Protein AF-A0A5S3XVV1-F1 (afdb_monomer_lite)

Organism: NCBI:txid151081

Structure (mmCIF, N/CA/C/O backbone):
data_AF-A0A5S3XVV1-F1
#
_entry.id   AF-A0A5S3XVV1-F1
#
loop_
_atom_site.group_PDB
_atom_site.id
_atom_site.type_symbol
_atom_site.label_atom_id
_atom_site.label_alt_id
_atom_site.label_comp_id
_atom_site.label_asym_id
_atom_site.label_entity_id
_atom_site.label_seq_id
_atom_site.pdbx_PDB_ins_code
_atom_site.Cartn_x
_atom_site.Cartn_y
_atom_site.Cartn_z
_atom_site.occupancy
_atom_site.B_iso_or_equiv
_atom_site.auth_seq_id
_atom_site.auth_comp_id
_atom_site.auth_asym_id
_atom_site.auth_atom_id
_atom_site.pdbx_PDB_model_num
ATOM 1 N N . LEU A 1 1 ? 0.975 1.486 13.438 1.00 56.72 1 LEU A N 1
ATOM 2 C CA . LEU A 1 1 ? 0.053 1.902 12.359 1.00 56.72 1 LEU A CA 1
ATOM 3 C C . LEU A 1 1 ? -1.385 1.485 12.662 1.00 56.72 1 LEU A C 1
ATOM 5 O O . LEU A 1 1 ? -2.264 2.282 12.409 1.00 56.72 1 LEU A O 1
ATOM 9 N N . LEU A 1 2 ? -1.630 0.312 13.261 1.00 68.56 2 LEU A N 1
ATOM 10 C CA . LEU A 1 2 ? -2.986 -0.200 13.532 1.00 68.56 2 LEU A CA 1
ATOM 11 C C . LEU A 1 2 ? -3.572 0.241 14.889 1.00 68.56 2 LEU A C 1
ATOM 13 O O . LEU A 1 2 ? -4.059 -0.590 15.651 1.00 68.56 2 LEU A O 1
ATOM 17 N N . ARG A 1 3 ? -3.446 1.520 15.249 1.00 77.44 3 ARG A N 1
ATOM 18 C CA . ARG A 1 3 ? -4.047 2.054 16.483 1.00 77.44 3 ARG A CA 1
ATOM 19 C C . ARG A 1 3 ? -4.830 3.318 16.165 1.00 77.44 3 ARG A C 1
ATOM 21 O O . ARG A 1 3 ? -4.339 4.128 15.380 1.00 77.44 3 ARG A O 1
ATOM 28 N N . GLU A 1 4 ? -6.003 3.466 16.770 1.00 80.44 4 GLU A N 1
ATOM 29 C CA . GLU A 1 4 ? -6.912 4.593 16.538 1.00 80.44 4 GLU A CA 1
ATOM 30 C C . GLU A 1 4 ? -6.231 5.946 16.767 1.00 80.44 4 GLU A C 1
ATOM 32 O O . GLU A 1 4 ? -6.379 6.856 15.954 1.00 80.44 4 GLU A O 1
ATOM 37 N N . GLU A 1 5 ? -5.406 6.067 17.812 1.00 85.31 5 GLU A N 1
ATOM 38 C CA . GLU A 1 5 ? -4.786 7.349 18.179 1.00 85.31 5 GLU A CA 1
ATOM 39 C C . GLU A 1 5 ? -3.824 7.879 17.101 1.00 85.31 5 GLU A C 1
ATOM 41 O O . GLU A 1 5 ? -3.442 9.047 17.116 1.00 85.31 5 GLU A O 1
ATOM 46 N N . LEU A 1 6 ? -3.418 7.020 16.160 1.00 83.50 6 LEU A N 1
ATOM 47 C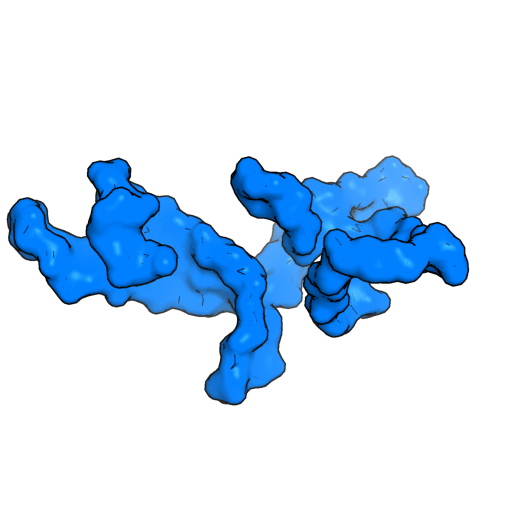 CA . LEU A 1 6 ? -2.548 7.365 15.039 1.00 83.50 6 LEU A CA 1
ATOM 48 C C . LEU A 1 6 ? -3.324 7.767 13.773 1.00 83.50 6 LEU A C 1
ATOM 50 O O . LEU A 1 6 ? -2.689 8.165 12.799 1.00 83.50 6 LEU A O 1
ATOM 54 N N . ASN A 1 7 ? -4.657 7.651 13.766 1.00 86.38 7 ASN A N 1
ATOM 55 C CA . ASN A 1 7 ? -5.520 7.985 12.630 1.00 86.38 7 ASN A CA 1
ATOM 56 C C . ASN A 1 7 ? -6.846 8.650 13.073 1.00 86.38 7 ASN A C 1
ATOM 58 O O . ASN A 1 7 ? -7.925 8.102 12.836 1.00 86.38 7 ASN A O 1
ATOM 62 N N . PRO A 1 8 ? -6.798 9.842 13.700 1.00 87.38 8 PRO A N 1
ATOM 63 C CA . PRO A 1 8 ? -7.995 10.510 14.217 1.00 87.38 8 PRO A CA 1
ATOM 64 C C . PRO A 1 8 ? -8.977 10.952 13.123 1.00 87.38 8 PRO A C 1
ATOM 66 O O . PRO A 1 8 ? -10.137 11.219 13.420 1.00 87.38 8 PRO A O 1
ATOM 69 N N . THR A 1 9 ? -8.542 11.033 11.860 1.00 90.88 9 THR A N 1
ATOM 70 C CA . THR A 1 9 ? -9.422 11.382 10.734 1.00 90.88 9 THR A CA 1
ATOM 71 C C . THR A 1 9 ? -10.372 10.245 10.360 1.00 90.88 9 THR A C 1
ATOM 73 O O . THR A 1 9 ? -11.344 10.485 9.650 1.00 90.88 9 THR A O 1
ATOM 76 N N . ARG A 1 10 ? -10.119 9.016 10.843 1.00 91.31 10 ARG A N 1
ATOM 77 C CA . ARG A 1 10 ? -10.845 7.788 10.472 1.00 91.31 10 ARG A CA 1
ATOM 78 C C . ARG A 1 10 ? -10.805 7.482 8.965 1.00 91.31 10 ARG A C 1
ATOM 80 O O . ARG A 1 10 ? -11.611 6.704 8.463 1.00 91.31 10 ARG A O 1
ATOM 87 N N . GLU A 1 11 ? -9.857 8.067 8.236 1.00 92.06 11 GLU A N 1
ATOM 88 C CA . GLU A 1 11 ? -9.721 7.885 6.790 1.00 92.06 11 GLU A CA 1
ATOM 89 C C . GLU A 1 11 ? -8.897 6.640 6.444 1.00 92.06 11 GLU A C 1
ATOM 91 O O . GLU A 1 11 ? -8.165 6.091 7.274 1.00 92.06 11 GLU A O 1
ATOM 96 N N . ALA A 1 12 ? -8.997 6.196 5.191 1.00 93.00 12 ALA A N 1
ATOM 97 C CA . ALA A 1 12 ? -8.111 5.168 4.665 1.00 93.00 12 ALA A CA 1
ATOM 98 C C . ALA A 1 12 ? -6.672 5.699 4.576 1.00 93.00 12 ALA A C 1
ATOM 100 O O . ALA A 1 12 ? -6.432 6.778 4.032 1.00 93.00 12 ALA A O 1
ATOM 101 N N . ILE A 1 13 ? -5.709 4.916 5.059 1.00 91.25 13 ILE A N 1
ATOM 102 C CA . ILE A 1 13 ? -4.287 5.272 5.045 1.00 91.25 13 ILE A CA 1
ATOM 103 C C . ILE A 1 13 ? -3.469 4.226 4.293 1.00 91.25 13 ILE A C 1
ATOM 105 O O . ILE A 1 13 ? -3.758 3.031 4.334 1.00 91.25 13 ILE A O 1
ATOM 109 N N . TRP A 1 14 ? -2.405 4.674 3.633 1.00 91.00 14 TRP A N 1
ATOM 110 C CA . TRP A 1 14 ? -1.418 3.786 3.026 1.00 91.00 14 TRP A CA 1
ATOM 111 C C . TRP A 1 14 ? -0.339 3.420 4.046 1.00 91.00 14 TRP A C 1
ATOM 113 O O . TRP A 1 14 ? 0.162 4.277 4.777 1.00 91.00 14 TRP A O 1
ATOM 123 N N . SER A 1 15 ? 0.046 2.146 4.097 1.00 90.00 15 SER A N 1
ATOM 124 C CA . SER A 1 15 ? 1.201 1.712 4.881 1.00 90.00 15 SER A CA 1
ATOM 125 C C . SER A 1 15 ? 2.512 2.163 4.230 1.00 90.00 15 SER A C 1
ATOM 127 O O . SER A 1 15 ? 2.562 2.577 3.074 1.00 90.00 15 SER A O 1
ATOM 129 N N . ARG A 1 16 ? 3.628 1.973 4.941 1.00 89.81 16 ARG A N 1
ATOM 130 C CA . ARG A 1 16 ? 4.936 1.925 4.274 1.00 89.81 16 ARG A CA 1
ATOM 131 C C . ARG A 1 16 ? 5.054 0.653 3.438 1.00 89.81 16 ARG A C 1
ATOM 133 O O . ARG A 1 16 ? 4.415 -0.356 3.752 1.00 89.81 16 ARG A O 1
ATOM 140 N N . VAL A 1 17 ? 5.925 0.687 2.432 1.00 91.25 17 VAL A N 1
ATOM 141 C CA . VAL A 1 17 ? 6.348 -0.523 1.722 1.00 91.25 17 VAL A CA 1
ATOM 142 C C . VAL A 1 17 ? 6.986 -1.495 2.713 1.00 91.25 17 VAL A C 1
ATOM 144 O O . VAL A 1 17 ? 7.847 -1.111 3.509 1.00 91.25 17 VAL A O 1
ATOM 147 N N . HIS A 1 18 ? 6.572 -2.754 2.664 1.00 90.75 18 HIS A N 1
ATOM 148 C CA . HIS A 1 18 ? 7.123 -3.818 3.493 1.00 90.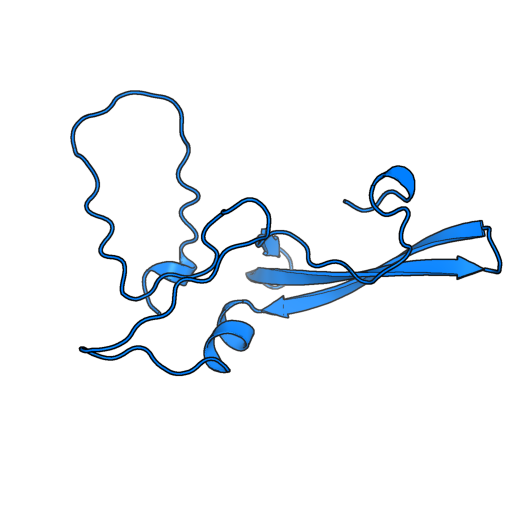75 18 HIS A CA 1
ATOM 149 C C . HIS A 1 18 ? 7.105 -5.147 2.743 1.00 90.75 18 HIS A C 1
ATOM 151 O O . HIS A 1 18 ? 6.502 -5.278 1.679 1.00 90.75 18 HIS A O 1
ATOM 157 N N . PHE A 1 19 ? 7.844 -6.116 3.271 1.00 92.75 19 PHE A N 1
ATOM 158 C CA . PHE A 1 19 ? 7.895 -7.451 2.704 1.00 92.75 19 PHE A CA 1
ATOM 159 C C . PHE A 1 19 ? 6.852 -8.329 3.388 1.00 92.75 19 PHE A C 1
ATOM 161 O O . PHE A 1 19 ? 6.936 -8.540 4.600 1.00 92.75 19 PHE A O 1
ATOM 168 N N . ASP A 1 20 ? 5.897 -8.832 2.615 1.00 94.06 20 ASP A N 1
ATOM 169 C CA . ASP A 1 20 ? 4.955 -9.839 3.077 1.00 94.06 20 ASP A CA 1
ATOM 170 C C . ASP A 1 20 ? 5.613 -11.221 2.987 1.00 94.06 20 ASP A C 1
ATOM 172 O O . ASP A 1 20 ? 6.049 -11.656 1.916 1.00 94.06 20 ASP A O 1
ATOM 176 N N . THR A 1 21 ? 5.721 -11.911 4.121 1.00 93.94 21 THR A N 1
ATOM 177 C CA . THR A 1 21 ? 6.396 -13.211 4.220 1.00 93.94 21 THR A CA 1
ATOM 178 C C . THR A 1 21 ? 5.522 -14.388 3.796 1.00 93.94 21 THR A C 1
ATOM 180 O O . THR A 1 21 ? 6.064 -15.452 3.506 1.00 93.94 21 THR A O 1
ATOM 183 N N . VAL A 1 22 ? 4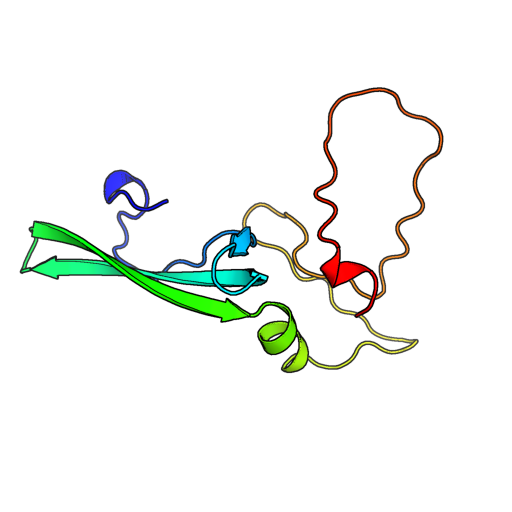.199 -14.220 3.736 1.00 93.56 22 VAL A N 1
ATOM 184 C CA . VAL A 1 22 ? 3.256 -15.260 3.298 1.00 93.56 22 VAL A CA 1
ATOM 185 C C . VAL A 1 22 ? 3.203 -15.297 1.771 1.00 93.56 22 VAL A C 1
ATOM 187 O O . VAL A 1 22 ? 3.276 -16.363 1.167 1.00 93.56 22 VAL A O 1
ATOM 190 N N . TRP A 1 23 ? 3.116 -14.128 1.139 1.00 93.94 23 TRP A N 1
ATOM 191 C CA . TRP A 1 23 ? 3.087 -13.949 -0.312 1.00 93.94 23 TRP A CA 1
ATOM 192 C C . TRP A 1 23 ? 4.488 -13.873 -0.921 1.00 93.94 23 TRP A C 1
ATOM 194 O O . TRP A 1 23 ? 4.630 -14.004 -2.138 1.00 93.94 23 TRP A O 1
ATOM 204 N N . ASN A 1 24 ? 5.519 -13.674 -0.092 1.00 94.75 24 ASN A N 1
ATOM 205 C CA . ASN A 1 24 ? 6.920 -13.538 -0.491 1.00 94.75 24 ASN A CA 1
ATOM 206 C C . ASN A 1 24 ? 7.126 -12.397 -1.509 1.00 94.75 24 ASN A C 1
ATOM 208 O O . ASN A 1 24 ? 7.802 -12.552 -2.531 1.00 94.75 24 ASN A O 1
ATOM 212 N N . LYS A 1 25 ? 6.494 -11.247 -1.245 1.00 94.75 25 LYS A N 1
ATOM 213 C CA . LYS A 1 25 ? 6.433 -10.082 -2.141 1.00 94.75 25 LYS A CA 1
ATOM 214 C C . LYS A 1 25 ? 6.603 -8.777 -1.372 1.00 94.75 25 LYS A C 1
ATOM 216 O O . LYS A 1 25 ? 6.237 -8.669 -0.208 1.00 94.75 25 LYS A O 1
ATOM 221 N N . TRP A 1 26 ? 7.120 -7.756 -2.055 1.00 94.12 26 TRP A N 1
ATOM 222 C CA . TRP A 1 26 ? 7.045 -6.382 -1.560 1.00 94.12 26 TRP A CA 1
ATOM 223 C C . TRP A 1 26 ? 5.652 -5.828 -1.822 1.00 94.12 26 TRP A C 1
ATOM 225 O O . TRP A 1 26 ? 5.182 -5.854 -2.963 1.00 94.12 26 TRP A O 1
ATOM 235 N N . VAL A 1 27 ? 5.014 -5.318 -0.776 1.00 95.31 27 VAL A N 1
ATOM 236 C CA . VAL A 1 27 ? 3.642 -4.821 -0.813 1.00 95.31 27 VAL A CA 1
ATOM 237 C C . VAL A 1 27 ? 3.540 -3.445 -0.169 1.00 95.31 27 VAL A C 1
ATOM 239 O O . VAL A 1 27 ? 4.406 -3.016 0.602 1.00 95.31 27 VAL A O 1
ATOM 242 N N . ILE A 1 28 ? 2.459 -2.756 -0.501 1.00 93.56 28 ILE A N 1
ATOM 243 C CA . ILE A 1 28 ? 1.944 -1.607 0.230 1.00 93.56 28 ILE A CA 1
ATOM 244 C C . ILE A 1 28 ? 0.476 -1.894 0.550 1.00 93.56 28 ILE A C 1
ATOM 246 O O . ILE A 1 28 ? -0.260 -2.358 -0.320 1.00 93.56 28 ILE A O 1
ATOM 250 N N . SER A 1 29 ? 0.052 -1.655 1.786 1.00 93.56 29 SER A N 1
ATOM 251 C CA . SER A 1 29 ? -1.320 -1.932 2.214 1.00 93.56 29 SER A CA 1
ATOM 252 C C . SER A 1 29 ? -2.152 -0.661 2.213 1.00 93.56 29 SER A C 1
ATOM 254 O O . SER A 1 29 ? -1.667 0.405 2.602 1.00 93.56 29 SER A O 1
ATOM 256 N N . ILE A 1 30 ? -3.425 -0.791 1.854 1.00 93.88 30 ILE A N 1
ATOM 257 C CA . ILE A 1 30 ? -4.455 0.200 2.173 1.00 93.88 30 ILE A CA 1
ATOM 258 C C . ILE A 1 30 ? -5.132 -0.277 3.452 1.00 93.88 30 ILE A C 1
ATOM 260 O O . ILE A 1 30 ? -5.651 -1.390 3.485 1.00 93.88 30 ILE A O 1
ATOM 264 N N . LEU A 1 31 ? -5.111 0.545 4.496 1.00 93.44 31 LEU A N 1
ATOM 265 C CA . LEU A 1 31 ? -5.689 0.249 5.804 1.00 93.44 31 LEU A CA 1
ATOM 266 C C . LEU A 1 31 ? -6.897 1.154 6.030 1.00 93.44 31 LEU A C 1
ATOM 268 O O . LEU A 1 31 ? -6.784 2.373 5.913 1.00 93.44 31 LEU A O 1
ATOM 272 N N . VAL A 1 32 ? -8.038 0.567 6.377 1.00 93.75 32 VAL A N 1
ATOM 273 C CA . VAL A 1 32 ? -9.287 1.287 6.647 1.00 93.75 32 VAL A CA 1
ATOM 274 C C . VAL A 1 32 ? -9.722 0.978 8.078 1.00 93.75 32 VAL A C 1
ATOM 276 O O . VAL A 1 32 ? -9.891 -0.201 8.406 1.00 93.75 32 VAL A O 1
ATOM 279 N N . PRO A 1 33 ? -9.865 1.985 8.956 1.00 94.31 33 PRO A N 1
ATOM 280 C CA . PRO A 1 33 ? -10.312 1.744 10.318 1.00 94.31 33 PRO A CA 1
ATOM 281 C C . PRO A 1 33 ? -11.795 1.353 10.323 1.00 94.31 33 PRO A C 1
ATOM 283 O O . PRO A 1 33 ? -12.597 1.883 9.555 1.00 94.31 33 PRO A O 1
ATOM 286 N N . LEU A 1 34 ? -12.150 0.405 11.183 1.00 93.56 34 LEU A N 1
ATOM 287 C CA . LEU A 1 34 ? -13.511 -0.080 11.362 1.00 93.56 34 LEU A CA 1
ATOM 288 C C . LEU A 1 34 ? -14.091 0.480 12.653 1.00 93.56 34 LEU A C 1
ATOM 290 O O . LEU A 1 34 ? -13.464 0.396 13.711 1.00 93.56 34 LEU A O 1
ATOM 294 N N . TYR A 1 35 ? -15.309 0.993 12.542 1.00 93.00 35 TYR A N 1
ATOM 295 C CA . TYR A 1 35 ? -16.082 1.533 13.647 1.00 93.00 35 TYR A CA 1
ATOM 296 C C . TYR A 1 35 ? -17.486 0.937 13.636 1.00 93.00 35 TYR A C 1
ATOM 298 O O . TYR A 1 35 ? -18.083 0.801 12.565 1.00 93.00 35 TYR A O 1
ATOM 306 N N . ASP A 1 36 ? -18.015 0.626 14.815 1.00 94.25 36 ASP A N 1
ATOM 307 C CA . ASP A 1 36 ? -19.456 0.498 15.026 1.00 94.25 36 ASP A CA 1
ATOM 308 C C . ASP A 1 36 ? -19.923 1.715 15.822 1.00 94.25 36 ASP A C 1
ATOM 310 O O . ASP A 1 36 ? -19.556 1.913 16.980 1.00 94.25 36 ASP A O 1
ATOM 314 N N . SER A 1 37 ? -20.680 2.587 15.159 1.00 91.69 37 SER A N 1
ATOM 315 C CA . SER A 1 37 ? -20.972 3.936 15.648 1.00 91.69 37 SER A CA 1
ATOM 316 C C . SER A 1 37 ? -19.679 4.721 15.942 1.00 91.69 37 SER A C 1
ATOM 318 O O . SER A 1 37 ? -18.998 5.139 15.006 1.00 91.69 37 SER A O 1
ATOM 320 N N . ASP A 1 38 ? -19.320 4.903 17.215 1.00 91.19 38 ASP A N 1
ATOM 321 C CA . ASP A 1 38 ? -18.091 5.583 17.645 1.00 91.19 38 ASP A CA 1
ATOM 322 C C . ASP A 1 38 ? -17.074 4.648 18.308 1.00 91.19 38 ASP A C 1
ATO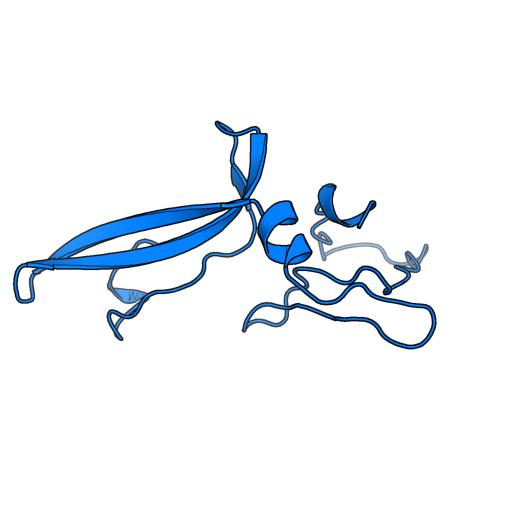M 324 O O . ASP A 1 38 ? -16.001 5.097 18.709 1.00 91.19 38 ASP A O 1
ATOM 328 N N . GLU A 1 39 ? -17.379 3.354 18.405 1.00 93.38 39 GLU A N 1
ATOM 329 C CA . GLU A 1 39 ? -16.469 2.366 18.971 1.00 93.38 39 GLU A CA 1
ATOM 330 C C . GLU A 1 39 ? -15.502 1.860 17.900 1.00 93.38 39 GLU A C 1
ATOM 332 O O . GLU A 1 39 ? -15.912 1.301 16.881 1.00 93.38 39 GLU A O 1
ATOM 337 N N . TYR A 1 40 ? -14.203 2.052 18.132 1.00 91.94 40 TYR A N 1
ATOM 338 C CA . TYR A 1 40 ? -13.153 1.516 17.275 1.00 91.94 40 TYR A CA 1
ATOM 339 C C . TYR A 1 40 ? -13.036 -0.003 17.443 1.00 91.94 40 TYR A C 1
ATOM 341 O O . TYR A 1 40 ? -12.720 -0.506 18.521 1.00 91.94 40 TYR A O 1
ATOM 349 N N . LEU A 1 41 ? -13.232 -0.736 16.347 1.00 94.12 41 LEU A N 1
ATOM 350 C CA . LEU A 1 41 ? -13.193 -2.200 16.329 1.00 94.12 41 LEU A CA 1
ATOM 351 C C . LEU A 1 41 ? -11.860 -2.762 15.821 1.00 94.12 41 LEU A C 1
ATOM 353 O O . LEU A 1 41 ? -11.541 -3.927 16.061 1.00 94.12 41 LEU A O 1
ATOM 357 N N . GLY A 1 42 ? -11.078 -1.963 15.092 1.00 92.06 42 GLY A N 1
ATOM 358 C CA . GLY A 1 42 ? -9.828 -2.403 14.477 1.00 92.06 42 GLY A CA 1
ATOM 359 C C . GLY A 1 42 ? -9.589 -1.784 13.104 1.00 92.06 42 GLY A C 1
ATOM 360 O O . GLY A 1 42 ? -10.129 -0.734 12.768 1.00 92.06 42 GLY A O 1
ATOM 361 N N . PHE A 1 43 ? -8.796 -2.465 12.280 1.00 91.88 43 PHE A N 1
ATOM 362 C CA . PHE A 1 43 ? -8.594 -2.119 10.873 1.00 91.88 43 PHE A CA 1
ATOM 363 C C . PHE A 1 43 ? -8.934 -3.312 9.991 1.00 91.88 43 PHE A C 1
ATOM 365 O O . PHE A 1 43 ? -8.596 -4.451 10.313 1.00 91.88 43 PHE A O 1
ATOM 372 N N . THR A 1 44 ? -9.520 -3.024 8.837 1.00 93.12 44 THR A N 1
ATOM 373 C CA . THR A 1 44 ? -9.423 -3.900 7.672 1.00 93.12 44 THR A CA 1
ATOM 374 C C . THR A 1 44 ? -8.311 -3.397 6.760 1.00 93.12 44 THR A C 1
ATOM 376 O O . THR A 1 44 ? -7.907 -2.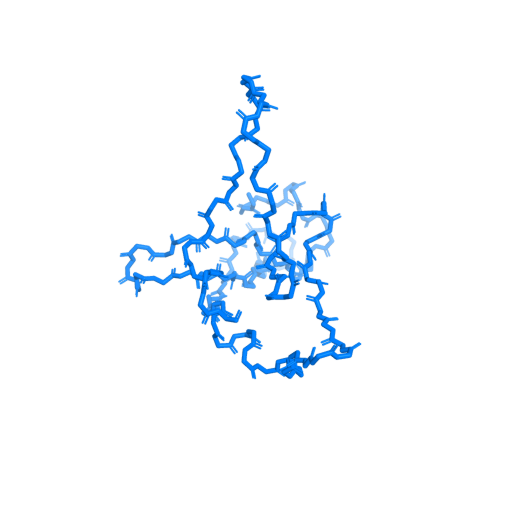232 6.829 1.00 93.12 44 THR A O 1
ATOM 379 N N . GLY A 1 45 ? -7.789 -4.267 5.905 1.00 92.56 45 GLY A N 1
ATOM 380 C CA . GLY A 1 45 ? -6.765 -3.875 4.959 1.00 92.56 45 GLY A CA 1
ATOM 381 C C . GLY A 1 45 ? -6.655 -4.808 3.771 1.00 92.56 45 GLY A C 1
ATOM 382 O O . GLY A 1 45 ? -7.098 -5.955 3.810 1.00 92.56 45 GLY A O 1
ATOM 383 N N . THR A 1 46 ? -6.065 -4.288 2.704 1.00 94.12 46 THR A N 1
ATOM 384 C CA . THR A 1 46 ? -5.725 -5.061 1.513 1.00 94.12 46 THR A CA 1
ATOM 385 C C . THR A 1 46 ? -4.301 -4.749 1.090 1.00 94.12 46 THR A C 1
ATOM 387 O O . THR A 1 46 ? -3.896 -3.583 1.076 1.00 94.12 46 THR A O 1
ATOM 390 N N . ASP A 1 47 ? -3.551 -5.794 0.757 1.00 94.75 47 ASP A N 1
ATOM 391 C CA . ASP A 1 47 ? -2.183 -5.676 0.281 1.00 94.75 47 ASP A CA 1
ATOM 392 C C . ASP A 1 47 ? -2.154 -5.562 -1.237 1.00 94.75 47 ASP A C 1
ATOM 394 O O . ASP A 1 47 ? -2.749 -6.359 -1.966 1.00 94.75 47 ASP A O 1
ATOM 398 N N . VAL A 1 48 ? -1.407 -4.574 -1.717 1.00 94.88 48 VAL A N 1
ATOM 399 C CA . VAL A 1 48 ? -1.139 -4.370 -3.135 1.00 94.88 48 VAL A CA 1
ATOM 400 C C . VAL A 1 48 ? 0.319 -4.715 -3.392 1.00 94.88 48 VAL A C 1
ATOM 402 O O . VAL A 1 48 ? 1.224 -4.114 -2.811 1.00 94.88 48 VAL A O 1
ATOM 405 N N . GLU A 1 49 ? 0.566 -5.671 -4.289 1.00 95.69 49 GLU A N 1
ATOM 406 C CA . GLU A 1 49 ? 1.923 -5.956 -4.754 1.00 95.69 49 GLU A CA 1
ATOM 407 C C . GLU A 1 49 ? 2.534 -4.697 -5.374 1.00 95.69 49 GLU A C 1
ATOM 409 O O . GLU A 1 49 ? 2.007 -4.142 -6.341 1.00 95.69 49 GLU A O 1
ATOM 414 N N . LEU A 1 50 ? 3.685 -4.275 -4.847 1.00 92.75 50 LEU A N 1
ATOM 415 C CA . LEU A 1 50 ? 4.337 -3.036 -5.257 1.00 92.75 50 LEU A CA 1
ATOM 416 C C . LEU A 1 50 ? 4.676 -3.053 -6.749 1.00 92.75 50 LEU A C 1
ATOM 418 O O . LEU A 1 50 ? 4.461 -2.067 -7.443 1.00 92.75 50 LEU A O 1
ATOM 422 N N . LYS A 1 51 ? 5.158 -4.186 -7.267 1.00 90.44 51 LYS A N 1
ATOM 423 C CA . LYS A 1 51 ? 5.459 -4.337 -8.695 1.00 90.44 51 LYS A CA 1
ATOM 424 C C . LYS A 1 51 ? 4.220 -4.100 -9.565 1.00 90.44 51 LYS A C 1
ATOM 426 O O . LYS A 1 51 ? 4.313 -3.402 -10.570 1.00 90.44 51 LYS A O 1
ATOM 431 N N . THR A 1 52 ? 3.075 -4.646 -9.163 1.00 93.12 52 THR A N 1
ATOM 432 C CA . THR A 1 52 ? 1.800 -4.457 -9.865 1.00 93.12 52 THR A CA 1
ATOM 433 C C . THR A 1 52 ? 1.377 -2.996 -9.820 1.00 93.12 52 THR A C 1
ATOM 435 O O . THR A 1 52 ? 1.112 -2.417 -10.869 1.00 93.12 52 THR A O 1
ATOM 438 N N . LEU A 1 53 ? 1.419 -2.364 -8.642 1.00 91.06 53 LEU A N 1
ATOM 439 C CA . LEU A 1 53 ? 1.113 -0.940 -8.493 1.00 91.06 53 LEU A CA 1
ATOM 440 C C . LEU A 1 53 ? 1.974 -0.070 -9.421 1.00 91.06 53 LEU A C 1
ATOM 442 O O . LEU A 1 53 ? 1.450 0.772 -10.145 1.00 91.06 53 LEU A O 1
ATOM 446 N N . LEU A 1 54 ? 3.289 -0.303 -9.435 1.00 87.94 54 LEU A N 1
ATOM 447 C CA . LEU A 1 54 ? 4.222 0.463 -10.261 1.00 87.94 54 LEU A CA 1
ATOM 448 C C . LEU A 1 54 ? 4.020 0.225 -11.762 1.00 87.94 54 LEU A C 1
ATOM 450 O O . LEU A 1 54 ? 4.263 1.133 -12.548 1.00 87.94 54 LEU A O 1
ATOM 454 N N . SER A 1 55 ? 3.539 -0.954 -12.165 1.00 88.94 55 SER A N 1
ATOM 455 C CA . SER A 1 55 ? 3.275 -1.263 -13.578 1.00 88.94 55 SER A CA 1
ATOM 456 C C . SER A 1 55 ? 2.122 -0.455 -14.186 1.00 88.94 55 SER A C 1
ATOM 458 O O . SER A 1 55 ? 2.020 -0.363 -15.407 1.00 88.94 55 SER A O 1
ATOM 460 N N . HIS A 1 56 ? 1.271 0.151 -13.350 1.00 89.50 56 HIS A N 1
ATOM 461 C CA . HIS A 1 56 ? 0.197 1.043 -13.791 1.00 89.50 56 HIS A CA 1
ATOM 462 C C . HIS A 1 56 ? 0.656 2.486 -14.024 1.00 89.50 56 HIS A C 1
ATOM 464 O O . HIS A 1 56 ? -0.125 3.308 -14.504 1.00 89.50 56 HIS A O 1
ATOM 470 N N . LEU A 1 57 ? 1.897 2.816 -13.673 1.00 85.06 57 LEU A N 1
ATOM 471 C CA . LEU A 1 57 ? 2.453 4.145 -13.886 1.00 85.06 57 LEU A CA 1
ATOM 472 C C . LEU A 1 57 ? 3.098 4.237 -15.270 1.00 85.06 57 LEU A C 1
ATOM 474 O O . LEU A 1 57 ? 3.499 3.213 -15.831 1.00 85.06 57 LEU A O 1
ATOM 478 N N . PRO A 1 58 ? 3.218 5.447 -15.845 1.00 83.69 58 PRO A N 1
ATOM 479 C CA . PRO A 1 58 ? 3.874 5.594 -17.132 1.00 83.69 58 PRO A CA 1
ATOM 480 C C . PRO A 1 58 ? 5.310 5.069 -17.064 1.00 83.69 58 PRO A C 1
ATOM 482 O O . PRO A 1 58 ? 6.034 5.312 -16.096 1.00 83.69 58 PRO A O 1
ATOM 485 N N . ALA A 1 59 ? 5.724 4.355 -18.108 1.00 80.81 59 ALA A N 1
ATOM 486 C CA . ALA A 1 59 ? 7.083 3.853 -18.183 1.00 80.81 59 ALA A CA 1
ATOM 487 C C . ALA A 1 59 ? 8.072 5.032 -18.284 1.00 80.81 59 ALA A C 1
ATOM 489 O O . ALA A 1 59 ? 7.840 5.964 -19.066 1.00 80.81 59 ALA A O 1
ATOM 490 N N . PRO A 1 60 ? 9.167 5.017 -17.506 1.00 79.69 60 PRO A N 1
ATOM 491 C CA . PRO A 1 60 ? 10.252 5.966 -17.693 1.00 79.69 60 PRO A CA 1
ATOM 492 C C . PRO A 1 60 ? 10.910 5.774 -19.068 1.00 79.69 60 PRO A C 1
ATOM 494 O O . PRO A 1 60 ? 10.949 4.669 -19.608 1.00 79.69 60 PRO A O 1
ATOM 497 N N . ASP A 1 61 ? 11.484 6.844 -19.611 1.00 80.50 61 ASP A N 1
ATOM 498 C CA . ASP A 1 61 ? 12.324 6.793 -20.805 1.00 80.50 61 ASP A CA 1
ATOM 499 C C . ASP A 1 61 ? 13.588 7.660 -20.642 1.00 80.50 61 ASP A C 1
ATOM 501 O O . ASP A 1 61 ? 13.890 8.184 -19.569 1.00 80.50 61 ASP A O 1
ATOM 505 N N . SER A 1 62 ? 14.358 7.807 -21.724 1.00 79.75 62 SER A N 1
ATOM 506 C CA . SER A 1 62 ? 15.595 8.608 -21.750 1.00 79.75 62 SER A CA 1
ATOM 507 C C . SER A 1 62 ? 15.428 10.104 -21.424 1.00 79.75 62 SER A C 1
ATOM 509 O O . SER A 1 62 ? 16.426 10.789 -21.208 1.00 79.75 62 SER A O 1
ATOM 511 N N . ARG A 1 63 ? 14.200 10.626 -21.426 1.00 79.56 63 ARG A N 1
ATOM 512 C CA . ARG A 1 63 ? 13.851 12.042 -21.246 1.00 79.56 63 ARG A CA 1
ATOM 513 C C . ARG A 1 63 ? 12.999 12.283 -20.004 1.00 79.56 63 ARG A C 1
ATOM 515 O O . ARG A 1 63 ? 13.034 13.391 -19.477 1.00 79.56 63 ARG A O 1
ATOM 522 N N . GLN A 1 64 ? 12.245 11.285 -19.544 1.00 76.31 64 GLN A N 1
ATOM 523 C CA . GLN A 1 64 ? 11.361 11.409 -18.387 1.00 76.31 64 GLN A CA 1
ATOM 524 C C . GLN A 1 64 ? 11.484 10.225 -17.428 1.00 76.31 64 GLN A C 1
ATOM 526 O O . GLN A 1 64 ? 11.641 9.073 -17.822 1.00 76.31 64 GLN A O 1
ATOM 531 N N . GLY A 1 65 ? 11.377 10.515 -16.137 1.00 78.00 65 GLY A N 1
ATOM 532 C CA . GLY A 1 65 ? 11.320 9.515 -15.083 1.00 78.00 65 GLY A CA 1
ATOM 533 C C . GLY A 1 65 ? 10.409 9.968 -13.962 1.00 78.00 65 GLY A C 1
ATOM 534 O O . GLY A 1 65 ? 10.082 11.149 -13.855 1.00 78.00 65 GLY A O 1
ATOM 535 N N . PHE A 1 66 ? 10.040 9.021 -13.110 1.00 81.56 66 PHE A N 1
ATOM 536 C CA . PHE A 1 66 ? 9.199 9.283 -11.954 1.00 81.56 66 PHE A CA 1
ATOM 537 C C . PHE A 1 66 ? 9.983 8.988 -10.683 1.00 81.56 66 PHE A C 1
ATOM 539 O O . PHE A 1 66 ? 10.709 7.996 -10.597 1.00 81.56 66 PHE A O 1
ATOM 546 N N . LEU A 1 67 ? 9.829 9.874 -9.706 1.00 85.75 67 LEU A N 1
ATOM 547 C CA . LEU A 1 67 ? 10.217 9.634 -8.329 1.00 85.75 67 LEU A CA 1
ATOM 548 C C . LEU A 1 67 ? 8.928 9.518 -7.526 1.00 85.75 67 LEU A C 1
ATOM 550 O O . LEU A 1 67 ? 8.133 10.454 -7.490 1.00 85.75 67 LEU A O 1
ATOM 554 N N . ILE A 1 68 ? 8.733 8.370 -6.895 1.00 87.81 68 ILE A N 1
ATOM 555 C CA . ILE A 1 68 ? 7.597 8.111 -6.019 1.00 87.81 68 ILE A CA 1
ATOM 556 C C . ILE A 1 68 ? 8.135 8.043 -4.607 1.00 87.81 68 ILE A C 1
ATOM 558 O O . ILE A 1 68 ? 9.096 7.317 -4.344 1.00 87.81 68 ILE A O 1
ATOM 562 N N . PHE A 1 69 ? 7.509 8.784 -3.707 1.00 89.25 69 PHE A N 1
ATOM 563 C CA . PHE A 1 69 ? 7.884 8.838 -2.307 1.00 89.25 69 PHE A CA 1
ATOM 564 C C . PHE A 1 69 ? 6.645 8.937 -1.423 1.00 89.25 69 PHE A C 1
ATOM 566 O O . PHE A 1 69 ? 5.587 9.381 -1.872 1.00 89.25 69 PHE A O 1
ATOM 573 N N . ASP A 1 70 ? 6.771 8.478 -0.182 1.00 86.88 70 ASP A N 1
ATOM 574 C CA . ASP A 1 70 ? 5.716 8.643 0.815 1.00 86.88 70 ASP A CA 1
ATOM 575 C C . ASP A 1 70 ? 5.675 10.077 1.367 1.00 86.88 70 ASP A C 1
ATOM 577 O O . ASP A 1 70 ? 6.532 10.912 1.080 1.00 86.88 70 ASP A O 1
ATOM 581 N N . GLN A 1 71 ? 4.677 10.377 2.198 1.00 82.12 71 GLN A N 1
ATOM 582 C CA . GLN A 1 71 ? 4.509 11.705 2.800 1.00 82.12 71 GLN A CA 1
ATOM 583 C C . GLN A 1 71 ? 5.691 12.139 3.688 1.00 82.12 71 GLN A C 1
ATOM 585 O O . GLN A 1 71 ? 5.819 13.322 3.993 1.00 82.12 71 GLN A O 1
ATOM 590 N N . GLN A 1 72 ? 6.552 11.209 4.113 1.00 84.38 72 GLN A N 1
ATOM 591 C CA . GLN A 1 72 ? 7.756 11.493 4.896 1.00 84.38 72 GLN A CA 1
ATOM 592 C C . GLN A 1 72 ? 9.008 11.643 4.014 1.00 84.38 72 GLN A C 1
ATOM 594 O O . GLN A 1 72 ? 10.096 11.894 4.532 1.00 84.38 72 GLN A O 1
ATOM 599 N N . GLY A 1 73 ? 8.872 11.515 2.692 1.00 84.94 73 GLY A N 1
ATOM 600 C CA . GLY A 1 73 ? 9.970 11.631 1.736 1.00 84.94 73 GLY A CA 1
ATOM 601 C C . GLY A 1 73 ? 10.759 10.338 1.522 1.00 84.94 73 GLY A C 1
ATOM 602 O O . GLY A 1 73 ? 11.807 10.378 0.874 1.00 84.94 73 GLY A O 1
ATOM 603 N N . HIS A 1 74 ? 10.303 9.185 2.026 1.00 84.31 74 HIS A N 1
ATOM 604 C CA . HIS A 1 74 ? 10.972 7.917 1.736 1.00 84.31 74 HIS A CA 1
ATOM 605 C C . HIS A 1 74 ? 10.697 7.491 0.297 1.00 84.31 74 HIS A C 1
ATOM 607 O O . HIS A 1 74 ? 9.548 7.434 -0.136 1.00 84.31 74 HIS A O 1
ATOM 613 N N . ILE A 1 75 ? 11.754 7.138 -0.434 1.00 85.94 75 ILE A N 1
ATOM 614 C CA . ILE A 1 75 ? 11.653 6.701 -1.827 1.00 85.94 75 ILE A CA 1
ATOM 615 C C . ILE A 1 75 ? 10.971 5.328 -1.897 1.00 85.94 75 ILE A C 1
ATOM 617 O O . ILE A 1 75 ? 11.465 4.349 -1.341 1.00 85.94 75 ILE A O 1
ATOM 621 N N . ILE A 1 76 ? 9.859 5.269 -2.627 1.00 87.94 76 ILE A N 1
ATOM 622 C CA . ILE A 1 76 ? 9.119 4.050 -2.974 1.00 87.94 76 ILE A CA 1
ATOM 623 C C . ILE A 1 76 ? 9.603 3.501 -4.314 1.00 87.94 76 ILE A C 1
ATOM 625 O O . ILE A 1 76 ? 9.760 2.294 -4.448 1.00 87.94 76 ILE A O 1
ATOM 629 N N . SER A 1 77 ? 9.829 4.369 -5.305 1.00 84.25 77 SER A N 1
ATOM 630 C CA . SER A 1 77 ? 10.327 3.982 -6.627 1.00 84.25 77 SER A CA 1
ATOM 631 C C . SER A 1 77 ? 11.081 5.129 -7.283 1.00 84.25 77 SER A C 1
ATOM 633 O O . SER A 1 77 ? 10.655 6.282 -7.206 1.00 84.25 77 SER A O 1
ATOM 635 N N . ALA A 1 78 ? 12.206 4.810 -7.916 1.00 82.62 78 ALA A N 1
ATOM 636 C CA . ALA A 1 78 ? 13.035 5.778 -8.623 1.00 82.62 78 ALA A CA 1
ATOM 637 C C . ALA A 1 78 ? 13.854 5.087 -9.737 1.00 82.62 78 ALA A C 1
ATOM 639 O O . ALA A 1 78 ? 15.082 5.063 -9.660 1.00 82.62 78 ALA A O 1
ATOM 640 N N . PRO A 1 79 ? 13.203 4.504 -10.762 1.00 72.56 79 PRO A N 1
ATOM 641 C CA . PRO A 1 79 ? 13.851 3.636 -11.757 1.00 72.56 79 PRO A CA 1
ATOM 642 C C . PRO A 1 79 ? 15.011 4.320 -12.505 1.00 72.56 79 PRO A C 1
ATOM 644 O O . PRO A 1 79 ? 16.023 3.701 -12.816 1.00 72.56 79 PRO A O 1
ATOM 647 N N . ASN A 1 80 ? 14.923 5.638 -12.714 1.00 71.19 80 ASN A N 1
ATOM 648 C CA . ASN A 1 80 ? 15.962 6.416 -13.403 1.00 71.19 80 ASN A CA 1
ATOM 649 C C . ASN A 1 80 ? 17.022 7.019 -12.468 1.00 71.19 80 ASN A C 1
ATOM 651 O O . ASN A 1 80 ? 17.962 7.673 -12.934 1.00 71.19 80 ASN A O 1
ATOM 655 N N . LEU A 1 81 ? 16.892 6.843 -11.151 1.00 67.38 81 LEU A N 1
ATOM 656 C CA . LEU A 1 81 ? 17.857 7.374 -10.197 1.00 67.38 81 LEU A CA 1
ATOM 657 C C . LEU A 1 81 ? 19.046 6.418 -10.127 1.00 67.38 81 LEU A C 1
ATOM 659 O O . LEU A 1 81 ? 19.016 5.377 -9.473 1.00 67.38 81 LEU A O 1
ATOM 663 N N . ARG A 1 82 ? 20.137 6.784 -10.802 1.00 59.59 82 ARG A N 1
ATOM 664 C CA . ARG A 1 82 ? 21.414 6.091 -10.631 1.00 59.59 82 ARG A CA 1
ATOM 665 C C . ARG A 1 82 ? 21.901 6.319 -9.201 1.00 59.59 82 ARG A C 1
ATOM 667 O O . ARG A 1 82 ? 22.460 7.373 -8.899 1.00 59.59 82 ARG A O 1
ATOM 674 N N . PHE A 1 83 ? 21.722 5.330 -8.327 1.00 55.88 83 PHE A N 1
ATOM 675 C CA . PHE A 1 83 ? 22.358 5.320 -7.012 1.00 55.88 83 PHE A CA 1
ATOM 676 C C . PHE A 1 83 ? 23.873 5.222 -7.195 1.00 55.88 83 PHE A C 1
ATOM 678 O O . PHE A 1 83 ? 24.447 4.138 -7.294 1.00 55.88 83 PHE A O 1
ATOM 685 N N . LYS A 1 84 ? 24.549 6.371 -7.245 1.00 45.16 84 LYS A N 1
ATOM 686 C CA . LYS A 1 84 ? 26.002 6.411 -7.124 1.00 45.16 84 LYS A CA 1
ATOM 687 C C . LYS A 1 84 ? 26.318 6.190 -5.648 1.00 45.16 84 LYS A C 1
ATOM 689 O O . LYS A 1 84 ? 26.245 7.116 -4.845 1.00 45.16 84 LYS A O 1
ATOM 694 N N . ARG A 1 85 ? 26.580 4.936 -5.271 1.00 47.38 85 ARG A N 1
ATOM 695 C CA . ARG A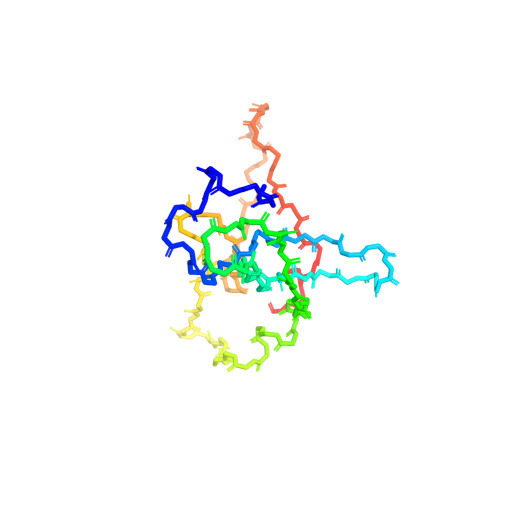 1 85 ? 27.027 4.588 -3.919 1.00 47.38 85 ARG A CA 1
ATOM 696 C C . ARG A 1 85 ? 28.316 5.370 -3.654 1.00 47.38 85 ARG A C 1
ATOM 698 O O . ARG A 1 85 ? 29.317 5.126 -4.317 1.00 47.38 85 ARG A O 1
ATOM 705 N N . SER A 1 86 ? 28.275 6.350 -2.750 1.00 42.06 86 SER A N 1
ATOM 706 C CA . SER A 1 86 ? 29.496 6.998 -2.266 1.00 42.06 86 SER A CA 1
ATOM 707 C C . SER A 1 86 ? 30.323 5.926 -1.565 1.00 42.06 86 SER A C 1
ATOM 709 O O . SER A 1 86 ? 29.870 5.360 -0.572 1.00 42.06 86 SER A O 1
ATOM 711 N N . GLU A 1 87 ? 31.509 5.618 -2.086 1.00 46.09 87 GLU A N 1
ATOM 712 C CA . GLU A 1 87 ? 32.443 4.673 -1.455 1.00 46.09 87 GLU A CA 1
ATOM 713 C C . GLU A 1 87 ? 33.027 5.214 -0.141 1.00 46.09 87 GLU A C 1
ATOM 715 O O . GLU A 1 87 ? 33.635 4.466 0.616 1.00 46.09 87 GLU A O 1
ATOM 720 N N . ASN A 1 88 ? 32.754 6.477 0.195 1.00 43.44 88 ASN A N 1
ATOM 721 C CA . ASN A 1 88 ? 33.186 7.103 1.434 1.00 43.44 88 ASN A CA 1
ATOM 722 C C . ASN A 1 88 ? 31.970 7.638 2.195 1.00 43.44 88 ASN A C 1
ATOM 724 O O . ASN A 1 88 ? 31.458 8.706 1.866 1.00 43.44 88 ASN A O 1
ATOM 728 N N . SER A 1 89 ? 31.480 6.869 3.168 1.00 39.59 89 SER A N 1
ATOM 729 C CA . SER A 1 89 ? 31.062 7.397 4.473 1.00 39.59 89 SER A CA 1
ATOM 730 C C . SER A 1 89 ? 30.618 6.268 5.394 1.00 39.59 89 SER A C 1
ATOM 732 O O . SER A 1 89 ? 29.659 5.538 5.149 1.00 39.59 89 SER A O 1
ATOM 734 N N . VAL A 1 90 ? 31.367 6.156 6.480 1.00 42.31 90 VAL A N 1
ATOM 735 C CA . VAL A 1 90 ? 31.097 5.340 7.653 1.00 42.31 90 VAL A CA 1
ATOM 736 C C . VAL A 1 90 ? 29.854 5.890 8.375 1.00 42.31 90 VAL A C 1
ATOM 738 O O . VAL A 1 90 ? 29.732 7.089 8.600 1.00 42.31 90 VAL A O 1
ATOM 741 N N . THR A 1 91 ? 28.969 4.969 8.771 1.00 45.59 91 THR A N 1
ATOM 742 C CA . THR A 1 91 ? 27.888 5.054 9.780 1.00 45.59 91 THR A CA 1
ATOM 743 C C . THR A 1 91 ? 26.604 5.871 9.541 1.00 45.59 91 THR A C 1
ATOM 745 O O . THR A 1 91 ? 26.594 7.078 9.353 1.00 45.59 91 THR A O 1
ATOM 748 N N . SER A 1 92 ? 25.501 5.145 9.778 1.00 42.62 92 SER A N 1
ATOM 749 C CA . SER A 1 92 ? 24.179 5.590 10.244 1.00 42.62 92 SER A CA 1
ATOM 750 C C . SER A 1 92 ? 23.191 6.187 9.240 1.00 42.62 92 SER A C 1
ATOM 752 O O . SER A 1 92 ? 22.583 7.228 9.455 1.00 42.62 92 SER A O 1
ATOM 754 N N . GLY A 1 93 ? 22.907 5.412 8.203 1.00 36.06 93 GLY A N 1
ATOM 755 C CA . GLY A 1 93 ? 21.620 5.438 7.523 1.00 36.06 93 GLY A CA 1
ATOM 756 C C . GLY A 1 93 ? 21.495 4.132 6.769 1.00 36.06 93 GLY A C 1
ATOM 757 O O . GLY A 1 93 ? 22.117 3.972 5.723 1.00 36.06 93 GLY A O 1
ATOM 758 N N . LYS A 1 94 ? 20.783 3.146 7.327 1.00 36.94 94 LYS A N 1
ATOM 759 C CA . LYS A 1 94 ? 20.515 1.896 6.611 1.00 36.94 94 LYS A CA 1
ATOM 760 C C . LYS A 1 94 ? 19.617 2.269 5.433 1.00 36.94 94 LYS A C 1
ATOM 762 O O . LYS A 1 94 ? 18.405 2.358 5.596 1.00 36.94 94 LYS A O 1
ATOM 767 N N . ALA A 1 95 ? 20.223 2.562 4.282 1.00 43.97 95 ALA A N 1
ATOM 768 C CA . ALA A 1 95 ? 19.505 2.710 3.030 1.00 43.97 95 ALA A CA 1
ATOM 769 C C . ALA A 1 95 ? 18.627 1.467 2.900 1.00 43.97 95 ALA A C 1
ATOM 771 O O . ALA A 1 95 ? 19.133 0.340 2.954 1.00 43.97 95 ALA A O 1
ATOM 772 N N . ILE A 1 96 ? 17.312 1.669 2.850 1.00 42.31 96 ILE A N 1
ATOM 773 C CA . ILE A 1 96 ? 16.370 0.575 2.667 1.00 42.31 96 ILE A CA 1
ATOM 774 C C . ILE A 1 96 ? 16.608 0.088 1.242 1.00 42.31 96 ILE A C 1
ATOM 776 O O . ILE A 1 96 ? 16.101 0.647 0.276 1.00 42.31 96 ILE A O 1
ATOM 780 N N . SER A 1 97 ? 17.472 -0.915 1.106 1.00 42.91 97 SER A N 1
ATOM 781 C CA . SER A 1 97 ? 17.597 -1.665 -0.129 1.00 42.91 97 SER A CA 1
ATOM 782 C C . SER A 1 97 ? 16.317 -2.477 -0.240 1.00 42.91 97 SER A C 1
ATOM 784 O O . SER A 1 97 ? 16.131 -3.439 0.501 1.00 42.91 97 SER A O 1
ATOM 786 N N . ILE A 1 98 ? 15.405 -2.025 -1.097 1.00 50.84 98 ILE A N 1
ATOM 787 C CA . ILE A 1 98 ? 14.247 -2.798 -1.535 1.00 50.84 98 ILE A CA 1
ATOM 788 C C . ILE A 1 98 ? 14.733 -3.555 -2.775 1.00 50.84 98 ILE A C 1
ATOM 790 O O . ILE A 1 98 ? 14.866 -2.939 -3.832 1.00 50.84 98 ILE A O 1
ATOM 794 N N . PRO A 1 99 ? 15.043 -4.864 -2.693 1.00 44.12 99 PRO A N 1
ATOM 795 C CA . PRO A 1 99 ? 15.627 -5.615 -3.806 1.00 44.12 99 PRO A CA 1
ATOM 796 C C . PRO A 1 99 ? 14.780 -5.574 -5.087 1.00 44.12 99 PRO A C 1
ATOM 798 O O . PRO A 1 99 ? 15.316 -5.723 -6.180 1.00 44.12 99 PRO A O 1
ATOM 801 N N . ALA A 1 100 ? 13.469 -5.326 -4.961 1.00 46.50 100 ALA A N 1
ATOM 802 C CA . ALA A 1 100 ? 12.551 -5.173 -6.088 1.00 46.50 100 ALA A CA 1
ATOM 803 C C . ALA A 1 100 ? 12.781 -3.904 -6.933 1.00 46.50 100 ALA A C 1
ATOM 805 O O . ALA A 1 100 ? 12.297 -3.856 -8.056 1.00 46.50 100 ALA A O 1
ATOM 806 N N . LEU A 1 101 ? 13.527 -2.909 -6.438 1.00 46.47 101 LEU A N 1
ATOM 807 C CA . LEU A 1 101 ? 13.843 -1.679 -7.178 1.00 46.47 101 LEU A CA 1
ATOM 808 C C . LEU A 1 101 ? 15.067 -1.800 -8.090 1.00 46.47 101 LEU A C 1
ATOM 810 O O . LEU A 1 101 ? 15.341 -0.885 -8.855 1.00 46.47 101 LEU A O 1
ATOM 814 N N . ASN A 1 102 ? 15.805 -2.912 -8.034 1.00 45.59 102 ASN A N 1
ATOM 815 C CA . ASN A 1 102 ? 17.010 -3.074 -8.850 1.00 45.59 102 ASN A CA 1
ATOM 816 C C . ASN A 1 102 ? 16.707 -3.419 -10.321 1.00 45.59 102 ASN A C 1
ATOM 818 O O . ASN A 1 102 ? 17.610 -3.328 -11.146 1.00 45.59 102 ASN A O 1
ATOM 822 N N . ASN A 1 103 ? 15.467 -3.820 -10.638 1.00 37.31 103 ASN A N 1
ATOM 823 C CA . ASN A 1 103 ? 15.072 -4.361 -11.946 1.00 37.31 103 ASN A CA 1
ATOM 824 C C . ASN A 1 103 ? 13.761 -3.751 -12.500 1.00 37.31 103 ASN A C 1
ATOM 826 O O . ASN A 1 103 ? 13.076 -4.421 -13.277 1.00 37.31 103 ASN A O 1
ATOM 830 N N . VAL A 1 104 ? 13.376 -2.539 -12.076 1.00 40.84 104 VAL A N 1
ATOM 831 C CA . VAL A 1 104 ? 12.270 -1.769 -12.688 1.00 40.84 104 VAL A CA 1
ATOM 832 C C . VAL A 1 104 ? 12.849 -0.607 -13.472 1.00 40.84 104 VAL A C 1
ATOM 834 O O . VAL A 1 104 ? 13.715 0.086 -12.896 1.00 40.84 104 VAL A O 1
#

Radius of gyration: 17.06 Å; chains: 1; bounding box: 54×27×41 Å

Foldseek 3Di:
DWDCVVPVVQDWDKDPFDADPVVRATWIKTWGWDDDPNDTPIIDIDTDGLVNVCVPDDDADPVDWDFDADPVRHTSATLPDDPPPDPDDDDDDPNPCPVVRVPD

Sequence (104 aa):
LLREELNPTREAIWSRVHFDTVWNKWVISILVPLYDSDEYLGFTGTDVELKTLLSHLPAPDSRQGFLIFDQQGHIISAPNLRFKRSENSVTSGKAISIPALNNV

Secondary structure (DSSP, 8-state):
--SGGG-TT---EEPPPEEETTTTEEEEEEEEEEEETTEEEEEEEEEEEHHHHHHTSPPP-SS----EE-TT--EEE-TT------S---SS------GGGGG-

pLDDT: mean 78.25, std 19.3, range [36.06, 95.69]